Protein AF-A0A6B9Y843-F1 (afdb_monomer_lite)

Radius of gyration: 13.59 Å; chains: 1; bounding box: 26×21×34 Å

Sequence (56 aa):
MTIRAFKTIKAMTQLVGAAAGVYSMYLGADPLTAFALIAFIVSGPEALEYVISEQN

pLDDT: mean 93.3, std 9.09, range [46.53, 98.25]

Structure (mmCIF, N/CA/C/O backbone):
data_AF-A0A6B9Y843-F1
#
_entry.id   AF-A0A6B9Y843-F1
#
loop_
_atom_site.group_PDB
_atom_site.id
_atom_site.type_symbol
_atom_site.label_atom_id
_atom_site.label_alt_id
_atom_site.label_comp_id
_atom_site.label_asym_id
_atom_site.label_entity_id
_atom_sit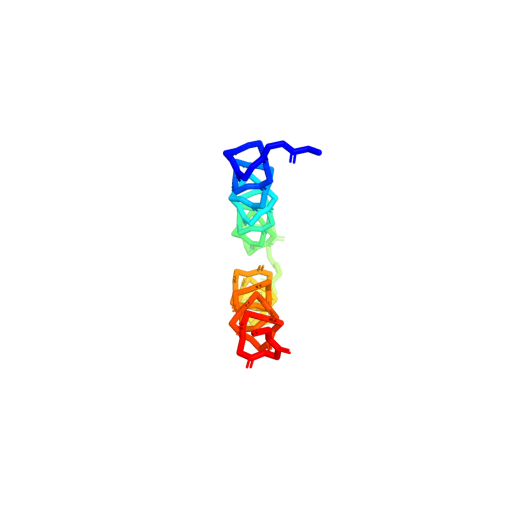e.label_seq_id
_atom_site.pdbx_PDB_ins_code
_atom_site.Cartn_x
_atom_site.Cartn_y
_atom_site.Cartn_z
_atom_site.occupancy
_atom_site.B_iso_or_equiv
_atom_site.auth_seq_id
_atom_site.auth_comp_id
_atom_site.auth_asym_id
_atom_site.auth_atom_id
_atom_site.pdbx_PDB_model_num
ATOM 1 N N . MET A 1 1 ? -7.543 7.517 19.932 1.00 74.00 1 MET A N 1
ATOM 2 C CA . MET A 1 1 ? -7.701 8.144 18.597 1.00 74.00 1 MET A CA 1
ATOM 3 C C . MET A 1 1 ? -9.135 7.913 18.129 1.00 74.00 1 MET A C 1
ATOM 5 O O . MET A 1 1 ? -9.679 6.870 18.461 1.00 74.00 1 MET A O 1
ATOM 9 N N . THR A 1 2 ? -9.780 8.854 17.434 1.00 93.12 2 THR A N 1
ATOM 10 C CA . THR A 1 2 ? -11.156 8.632 16.942 1.00 93.12 2 THR A CA 1
ATOM 11 C C . THR A 1 2 ? -11.155 7.691 15.731 1.00 93.12 2 THR A C 1
ATOM 13 O O . THR A 1 2 ? -10.187 7.673 14.970 1.00 93.12 2 THR A O 1
ATOM 16 N N . ILE A 1 3 ? -12.246 6.945 15.511 1.00 89.75 3 ILE A N 1
ATOM 17 C CA . ILE A 1 3 ? -12.411 6.067 14.329 1.00 89.75 3 ILE A CA 1
ATOM 18 C C . ILE A 1 3 ? -12.235 6.862 13.032 1.00 89.75 3 ILE A C 1
ATOM 20 O O . ILE A 1 3 ? -11.601 6.401 12.086 1.00 89.75 3 ILE A O 1
ATOM 24 N N . ARG A 1 4 ? -12.755 8.094 13.003 1.00 92.12 4 ARG A N 1
ATOM 25 C CA . ARG A 1 4 ? -12.601 8.996 11.860 1.00 92.12 4 ARG A CA 1
ATOM 26 C C . ARG A 1 4 ? -11.129 9.304 11.584 1.00 92.12 4 ARG A C 1
ATOM 28 O O . ARG A 1 4 ? -10.702 9.167 10.447 1.00 92.12 4 ARG A O 1
ATOM 35 N N . ALA A 1 5 ? -10.355 9.664 12.610 1.00 94.31 5 ALA A N 1
ATOM 36 C CA . ALA A 1 5 ? -8.927 9.939 12.452 1.00 94.31 5 ALA A CA 1
ATOM 37 C C . ALA A 1 5 ? -8.146 8.696 11.989 1.00 94.31 5 ALA A C 1
ATOM 39 O O . ALA A 1 5 ? -7.337 8.805 11.072 1.00 94.31 5 ALA A O 1
ATOM 40 N N . PHE A 1 6 ? -8.440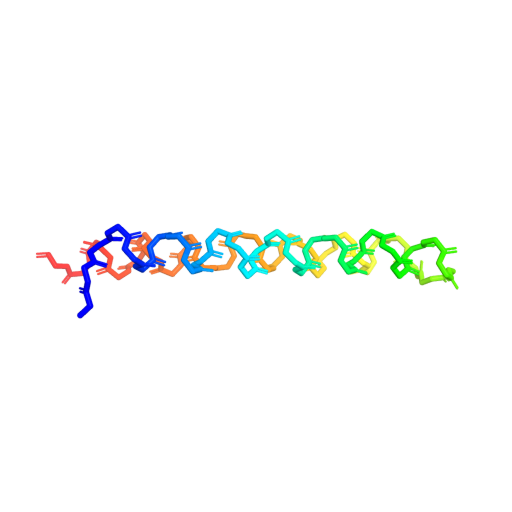 7.517 12.554 1.00 91.94 6 PHE A N 1
ATOM 41 C CA . PHE A 1 6 ? -7.848 6.244 12.125 1.00 91.94 6 PHE A CA 1
ATOM 42 C C . PHE A 1 6 ? -8.067 5.986 10.628 1.00 91.94 6 PHE A C 1
ATOM 44 O O . PHE A 1 6 ? -7.108 5.806 9.878 1.00 91.94 6 PHE A O 1
ATOM 51 N N . LYS A 1 7 ? -9.330 6.022 10.181 1.00 92.25 7 LYS A N 1
ATOM 52 C CA . LYS A 1 7 ? -9.691 5.740 8.785 1.00 92.25 7 LYS A CA 1
ATOM 53 C C . LYS A 1 7 ? -9.109 6.767 7.816 1.00 92.25 7 LYS A C 1
ATOM 55 O O . LYS A 1 7 ? -8.691 6.387 6.727 1.00 92.25 7 LYS A O 1
ATOM 60 N N . THR A 1 8 ? -9.020 8.037 8.218 1.00 96.19 8 THR A N 1
ATOM 61 C CA . THR A 1 8 ? -8.358 9.073 7.414 1.00 96.19 8 THR A CA 1
ATOM 62 C C . THR A 1 8 ? -6.873 8.779 7.226 1.00 96.19 8 THR A C 1
ATOM 64 O O . THR A 1 8 ? -6.393 8.826 6.098 1.00 96.19 8 THR A O 1
ATOM 67 N N . ILE A 1 9 ? -6.141 8.457 8.299 1.00 95.62 9 ILE A N 1
ATOM 68 C CA . ILE A 1 9 ? -4.706 8.145 8.203 1.00 95.62 9 ILE A CA 1
ATOM 69 C C . ILE A 1 9 ? -4.494 6.921 7.309 1.00 95.62 9 ILE A C 1
ATOM 71 O O . ILE A 1 9 ? -3.682 6.983 6.390 1.00 95.62 9 ILE A O 1
ATOM 75 N N . LYS A 1 10 ? -5.276 5.855 7.517 1.00 94.81 10 LYS A N 1
ATOM 76 C CA . LYS A 1 10 ? -5.215 4.630 6.710 1.00 94.81 10 LYS A CA 1
ATOM 77 C C . LYS A 1 10 ? -5.377 4.919 5.214 1.00 94.81 10 LYS A C 1
ATOM 79 O O . LYS A 1 10 ? -4.500 4.570 4.427 1.00 94.81 10 LYS A O 1
ATOM 84 N N . ALA A 1 11 ? -6.444 5.634 4.848 1.00 96.12 11 ALA A N 1
ATOM 85 C CA . ALA A 1 11 ? -6.729 5.984 3.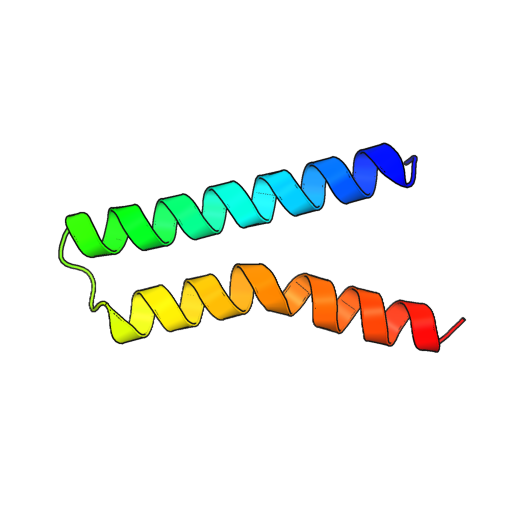459 1.00 96.12 11 ALA A CA 1
ATOM 86 C C . ALA A 1 11 ? -5.616 6.841 2.834 1.00 96.12 11 ALA A C 1
ATOM 88 O O . ALA A 1 11 ? -5.225 6.617 1.690 1.00 96.12 11 ALA A O 1
ATOM 89 N N . MET A 1 12 ? -5.063 7.794 3.590 1.00 97.81 12 MET A N 1
ATOM 90 C CA . MET A 1 12 ? -3.954 8.627 3.121 1.00 97.81 12 MET A CA 1
ATOM 91 C C . MET A 1 12 ? -2.680 7.808 2.895 1.00 97.81 12 MET A C 1
ATOM 93 O O . MET A 1 12 ? -2.012 7.991 1.880 1.00 97.81 12 MET A O 1
ATOM 97 N N . THR A 1 13 ? -2.348 6.879 3.793 1.00 96.19 13 THR A N 1
ATOM 98 C CA . THR A 1 13 ? -1.186 5.995 3.631 1.00 96.19 13 THR A CA 1
ATOM 99 C C . THR A 1 13 ? -1.334 5.092 2.407 1.00 96.19 13 THR A C 1
ATOM 101 O O . THR A 1 13 ? -0.396 4.984 1.617 1.00 96.19 13 THR A O 1
ATOM 104 N N . GLN A 1 14 ? -2.512 4.496 2.206 1.00 97.69 14 GLN A N 1
ATOM 105 C CA . GLN A 1 14 ? -2.801 3.668 1.031 1.00 97.69 14 GLN A CA 1
ATOM 106 C C . GLN A 1 14 ? -2.703 4.477 -0.266 1.00 97.69 14 GLN A C 1
ATOM 108 O O . GLN A 1 14 ? -2.095 4.016 -1.230 1.00 97.69 14 GLN A O 1
ATOM 113 N N . LEU A 1 15 ? -3.235 5.703 -0.275 1.00 97.12 15 LEU A N 1
ATOM 114 C CA . LEU A 1 15 ? -3.156 6.605 -1.422 1.00 97.12 15 LEU A CA 1
ATOM 115 C C . LEU A 1 15 ? -1.705 6.958 -1.771 1.00 97.12 15 LEU A C 1
ATOM 117 O O . LEU A 1 15 ? -1.320 6.878 -2.936 1.00 97.12 15 LEU A O 1
ATOM 121 N N . VAL A 1 16 ? -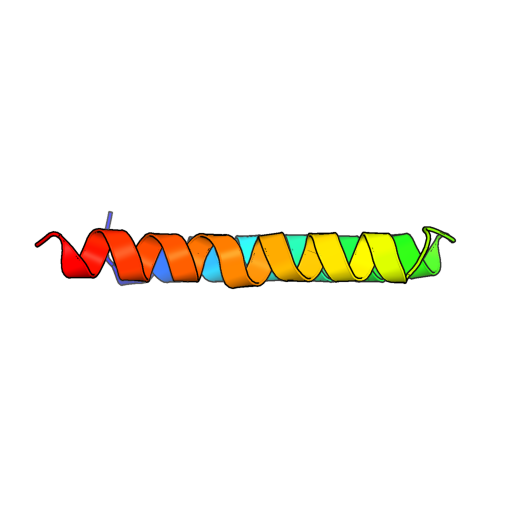0.890 7.315 -0.773 1.00 98.12 16 VAL A N 1
ATOM 122 C CA . VAL A 1 16 ? 0.530 7.639 -0.978 1.00 98.12 16 VAL A CA 1
ATOM 123 C C . VAL A 1 16 ? 1.294 6.428 -1.510 1.00 98.12 16 VAL A C 1
ATOM 125 O O . VAL A 1 16 ? 2.046 6.562 -2.472 1.00 98.12 16 VAL A O 1
ATOM 128 N N . GLY A 1 17 ? 1.084 5.242 -0.935 1.00 97.00 17 GLY A N 1
ATOM 129 C CA . GLY A 1 17 ? 1.745 4.022 -1.399 1.00 97.00 17 GLY A CA 1
ATOM 130 C C . GLY A 1 17 ? 1.325 3.616 -2.815 1.00 97.00 17 GLY A C 1
ATOM 131 O O . GLY A 1 17 ? 2.179 3.262 -3.627 1.00 97.00 17 GLY A O 1
ATOM 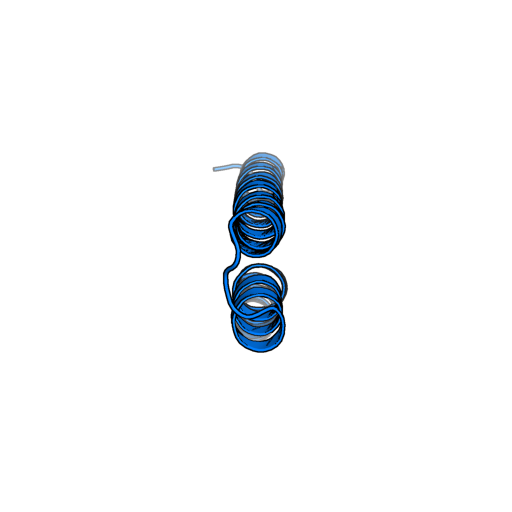132 N N . ALA A 1 18 ? 0.038 3.748 -3.153 1.00 97.38 18 ALA A N 1
ATOM 133 C CA . ALA A 1 18 ? -0.458 3.503 -4.504 1.00 97.38 18 ALA A CA 1
ATOM 134 C C . ALA A 1 18 ? 0.148 4.484 -5.521 1.00 97.38 18 ALA A C 1
ATOM 136 O O . ALA A 1 18 ? 0.654 4.065 -6.561 1.00 97.38 18 ALA A O 1
ATOM 137 N N . ALA A 1 19 ? 0.167 5.781 -5.199 1.00 98.06 19 ALA A N 1
ATOM 138 C CA . ALA A 1 19 ? 0.771 6.804 -6.048 1.00 98.06 19 ALA A CA 1
ATOM 139 C C . ALA A 1 19 ? 2.279 6.573 -6.247 1.00 98.06 19 ALA A C 1
ATOM 141 O O . ALA A 1 19 ? 2.771 6.684 -7.369 1.00 98.06 19 ALA A O 1
ATOM 142 N N . ALA A 1 20 ? 3.003 6.196 -5.189 1.00 97.75 20 ALA A N 1
ATOM 143 C CA . ALA A 1 20 ? 4.423 5.864 -5.267 1.00 97.75 20 ALA A CA 1
ATOM 144 C C . ALA A 1 20 ? 4.685 4.642 -6.163 1.00 97.75 20 ALA A C 1
ATOM 146 O O . ALA A 1 20 ? 5.625 4.662 -6.955 1.00 97.75 20 ALA A O 1
ATOM 147 N N . GLY A 1 21 ? 3.839 3.610 -6.087 1.00 97.62 21 GLY A N 1
ATOM 148 C CA . GLY A 1 21 ? 3.927 2.449 -6.973 1.00 97.62 21 GLY A CA 1
ATOM 149 C C . GLY A 1 21 ? 3.641 2.795 -8.438 1.00 97.62 21 GLY A C 1
ATOM 150 O O . GLY A 1 21 ? 4.319 2.307 -9.334 1.00 97.62 21 GLY A O 1
ATOM 151 N N . VAL A 1 22 ? 2.684 3.686 -8.708 1.00 97.56 22 VAL A N 1
ATOM 152 C CA . VAL A 1 22 ? 2.441 4.168 -10.079 1.00 97.56 22 VAL A CA 1
ATOM 153 C C . VAL A 1 22 ? 3.622 4.988 -10.593 1.00 97.56 22 VAL A C 1
ATOM 155 O O . VAL A 1 22 ? 4.061 4.810 -11.729 1.00 97.56 22 VAL A O 1
ATOM 158 N N . TYR A 1 23 ? 4.180 5.856 -9.752 1.00 98.06 23 TYR A N 1
ATOM 159 C CA . TYR A 1 23 ? 5.334 6.665 -10.121 1.00 98.06 23 TYR A CA 1
ATOM 160 C C . TYR A 1 23 ? 6.596 5.821 -10.350 1.00 98.06 23 TYR A C 1
ATOM 162 O O . TYR A 1 23 ? 7.369 6.115 -11.259 1.00 98.06 23 TYR A O 1
ATOM 170 N N . SER A 1 24 ? 6.797 4.737 -9.596 1.00 98.19 24 SER A N 1
ATOM 171 C CA . SER A 1 24 ? 7.930 3.837 -9.830 1.00 98.19 24 SER A CA 1
ATOM 172 C C . SER A 1 24 ? 7.837 3.131 -11.185 1.00 98.19 24 SER A C 1
ATOM 174 O O . SER A 1 24 ? 8.859 2.997 -11.856 1.00 98.19 24 SER A O 1
ATOM 176 N N . MET A 1 25 ? 6.630 2.764 -11.640 1.00 98.12 25 MET A N 1
ATOM 177 C CA . MET A 1 25 ? 6.421 2.231 -12.995 1.00 98.12 25 MET A CA 1
ATOM 178 C C . MET A 1 25 ? 6.808 3.251 -14.068 1.00 98.12 25 MET A C 1
ATOM 180 O O . MET A 1 25 ? 7.466 2.893 -15.041 1.00 98.12 25 MET A O 1
ATOM 184 N N . TYR A 1 26 ? 6.470 4.530 -13.873 1.00 97.12 26 TYR A N 1
ATOM 185 C CA . TYR A 1 26 ? 6.918 5.603 -14.768 1.00 97.12 26 TYR A CA 1
ATOM 186 C C . TYR A 1 26 ? 8.453 5.725 -14.819 1.00 97.12 26 TYR A C 1
ATOM 188 O O . TYR A 1 26 ? 9.016 5.976 -15.881 1.00 97.12 26 TYR A O 1
ATOM 196 N N . LEU A 1 27 ? 9.142 5.486 -13.698 1.00 98.25 27 LEU A N 1
ATOM 197 C CA . LEU A 1 27 ? 10.608 5.456 -13.624 1.00 98.25 27 LEU A CA 1
ATOM 198 C C . LEU A 1 27 ? 11.242 4.159 -14.169 1.00 98.25 27 LEU A C 1
ATOM 200 O O . LEU A 1 27 ? 12.464 4.024 -14.133 1.00 98.25 27 LEU A O 1
ATOM 204 N N . GLY A 1 28 ? 10.443 3.217 -14.677 1.00 97.75 28 GLY A N 1
ATOM 205 C CA . GLY A 1 28 ? 10.918 1.976 -15.294 1.00 97.75 28 GLY A CA 1
ATOM 206 C C . GLY A 1 28 ? 10.939 0.755 -14.372 1.00 97.75 28 GLY A C 1
ATOM 207 O O . GLY A 1 28 ? 11.536 -0.258 -14.736 1.00 97.75 28 GLY A O 1
ATOM 208 N N . ALA A 1 29 ? 10.310 0.813 -13.193 1.00 97.38 29 ALA A N 1
ATOM 209 C CA . ALA A 1 29 ? 10.096 -0.386 -12.384 1.00 97.38 29 ALA A CA 1
ATOM 210 C C . ALA A 1 29 ? 9.184 -1.386 -13.115 1.00 97.38 29 ALA A C 1
ATOM 212 O O . ALA A 1 29 ? 8.259 -0.987 -13.824 1.00 97.38 29 ALA A O 1
ATOM 213 N N . ASP A 1 30 ? 9.424 -2.684 -12.904 1.00 98.06 30 ASP A N 1
ATOM 214 C CA . ASP A 1 30 ? 8.587 -3.746 -13.465 1.00 98.06 30 ASP A CA 1
ATOM 215 C C . ASP A 1 30 ? 7.107 -3.563 -13.051 1.00 98.06 30 ASP A C 1
ATOM 217 O O . ASP A 1 30 ? 6.807 -3.559 -11.848 1.00 98.06 30 ASP A O 1
ATOM 221 N N . PRO A 1 31 ? 6.171 -3.425 -14.013 1.00 96.56 31 PRO A N 1
ATOM 222 C CA . PRO A 1 31 ? 4.773 -3.151 -13.708 1.00 96.56 31 PRO A CA 1
ATOM 223 C C . PRO A 1 31 ? 4.104 -4.232 -12.868 1.00 96.56 31 PRO A C 1
ATOM 225 O O . PRO A 1 31 ? 3.321 -3.909 -11.979 1.00 96.56 31 PRO A O 1
ATOM 228 N N . LEU A 1 32 ? 4.410 -5.511 -13.110 1.00 97.75 32 LEU A N 1
ATOM 229 C CA . LEU A 1 32 ? 3.793 -6.610 -12.369 1.00 97.75 32 LEU A CA 1
ATOM 230 C C . LEU A 1 32 ? 4.161 -6.540 -10.883 1.00 97.75 32 LEU A C 1
ATOM 232 O O . LEU A 1 32 ? 3.289 -6.629 -10.018 1.00 97.75 32 LEU A O 1
ATOM 236 N N . THR A 1 33 ? 5.440 -6.317 -10.592 1.00 96.81 33 THR A N 1
ATOM 237 C CA . THR A 1 33 ? 5.952 -6.160 -9.229 1.00 96.81 33 THR A CA 1
ATOM 238 C C . THR A 1 33 ? 5.360 -4.924 -8.554 1.00 96.81 33 THR A C 1
ATOM 240 O O . THR A 1 33 ? 4.905 -4.998 -7.410 1.00 96.81 33 THR A O 1
ATOM 243 N N . ALA A 1 34 ? 5.312 -3.791 -9.257 1.00 97.75 34 ALA A N 1
ATOM 244 C CA . ALA A 1 34 ? 4.727 -2.562 -8.732 1.00 97.75 34 ALA A CA 1
ATOM 245 C C . ALA A 1 34 ? 3.227 -2.721 -8.433 1.00 97.75 34 ALA A C 1
ATOM 247 O O . ALA A 1 34 ? 2.786 -2.369 -7.339 1.00 97.75 34 ALA A O 1
ATOM 248 N N . PHE A 1 35 ? 2.447 -3.315 -9.340 1.00 97.19 35 PHE A N 1
ATOM 249 C CA . PHE A 1 35 ? 1.028 -3.589 -9.107 1.00 97.19 35 PHE A CA 1
ATOM 250 C C . PHE A 1 35 ? 0.799 -4.565 -7.955 1.00 97.19 35 PHE A C 1
ATOM 252 O O . PHE A 1 35 ? -0.111 -4.341 -7.158 1.00 97.19 35 PHE A O 1
ATOM 259 N N . ALA A 1 36 ? 1.628 -5.602 -7.818 1.00 97.44 36 ALA A N 1
ATOM 260 C CA . ALA A 1 36 ? 1.544 -6.522 -6.687 1.00 97.44 36 ALA A CA 1
ATOM 261 C C . ALA A 1 36 ? 1.756 -5.787 -5.352 1.00 97.44 36 ALA A C 1
ATOM 263 O O . ALA A 1 36 ? 0.981 -5.969 -4.414 1.00 97.44 36 ALA A O 1
ATOM 264 N N . LEU A 1 37 ? 2.754 -4.902 -5.274 1.00 97.44 37 LEU A N 1
ATOM 265 C CA . LEU A 1 37 ? 3.010 -4.095 -4.077 1.00 97.44 37 LEU A CA 1
ATOM 266 C C . LEU A 1 37 ? 1.873 -3.115 -3.778 1.00 97.44 37 LEU A C 1
ATOM 268 O O . LEU A 1 37 ? 1.454 -3.008 -2.626 1.00 97.44 37 LEU A O 1
ATOM 272 N N . ILE A 1 38 ? 1.337 -2.437 -4.797 1.00 97.94 38 ILE A N 1
ATOM 273 C CA . ILE A 1 38 ? 0.161 -1.569 -4.640 1.00 97.94 38 ILE A CA 1
ATOM 274 C C . ILE A 1 38 ? -1.017 -2.380 -4.093 1.00 97.94 38 ILE A C 1
ATOM 276 O O . ILE A 1 38 ? -1.673 -1.934 -3.153 1.00 97.94 38 ILE A O 1
ATOM 280 N N . ALA A 1 39 ? -1.262 -3.577 -4.633 1.00 97.00 39 ALA A N 1
ATOM 281 C CA . ALA A 1 39 ? -2.326 -4.451 -4.159 1.00 97.00 39 ALA A CA 1
ATOM 282 C C . ALA A 1 39 ? -2.144 -4.783 -2.673 1.00 97.00 39 ALA A C 1
ATOM 284 O O . ALA A 1 39 ? -3.075 -4.572 -1.905 1.00 97.00 39 ALA A O 1
ATOM 285 N N . PHE A 1 40 ? -0.944 -5.181 -2.238 1.00 96.81 40 PHE A N 1
ATOM 286 C CA . PHE A 1 40 ? -0.669 -5.436 -0.819 1.00 96.81 40 PHE A CA 1
ATOM 287 C C . PHE A 1 40 ? -0.875 -4.207 0.070 1.00 96.81 40 PHE A C 1
ATOM 289 O O . PHE A 1 40 ? -1.463 -4.326 1.145 1.00 96.81 40 PHE A O 1
ATOM 296 N N . ILE A 1 41 ? -0.419 -3.031 -0.365 1.00 96.56 41 ILE A N 1
ATOM 297 C CA . ILE A 1 41 ? -0.579 -1.779 0.385 1.00 96.56 41 ILE A CA 1
ATOM 298 C C . ILE A 1 41 ? -2.058 -1.438 0.561 1.00 96.56 41 ILE A C 1
ATOM 300 O O . ILE A 1 41 ? -2.463 -1.006 1.639 1.00 96.56 41 ILE A O 1
ATOM 304 N N . VAL A 1 42 ? -2.862 -1.620 -0.487 1.00 96.19 42 VAL A N 1
ATOM 305 C CA . VAL A 1 42 ? -4.282 -1.271 -0.464 1.00 96.19 42 VAL A CA 1
ATOM 306 C C . VAL A 1 42 ? -5.090 -2.335 0.268 1.00 96.19 42 VAL A C 1
ATOM 308 O O . VAL A 1 42 ? -5.814 -1.985 1.189 1.00 96.19 42 VAL A O 1
ATOM 311 N N . SER A 1 43 ? -4.964 -3.617 -0.079 1.00 95.38 43 SER A N 1
ATOM 312 C CA . SER A 1 43 ? -5.821 -4.681 0.459 1.00 95.38 43 SER A CA 1
ATOM 313 C C . SER A 1 43 ? -5.362 -5.233 1.807 1.00 95.38 43 SER A C 1
ATOM 315 O O . SER A 1 43 ? -6.190 -5.725 2.569 1.00 95.38 43 SER A O 1
ATOM 317 N N . GLY A 1 44 ? -4.064 -5.177 2.116 1.00 94.50 44 GLY A N 1
ATOM 318 C CA . GLY A 1 44 ? -3.491 -5.737 3.343 1.00 94.50 44 GLY A CA 1
ATOM 319 C C . GLY A 1 44 ? -4.113 -5.158 4.617 1.00 94.50 44 GLY A C 1
ATOM 320 O O . GLY A 1 44 ? -4.616 -5.929 5.435 1.00 94.50 44 GLY A O 1
ATOM 321 N N . PRO A 1 45 ? -4.155 -3.821 4.779 1.00 93.81 45 PRO A N 1
ATOM 322 C CA . PRO A 1 45 ? -4.827 -3.192 5.911 1.00 93.81 45 PRO A CA 1
ATOM 323 C C . PRO A 1 45 ? -6.306 -3.578 6.036 1.00 93.81 45 PRO A C 1
ATOM 325 O O . PRO A 1 45 ? -6.800 -3.678 7.155 1.00 93.81 45 PRO A O 1
ATOM 328 N N . GLU A 1 46 ? -6.994 -3.863 4.926 1.00 93.25 46 GLU A N 1
ATOM 329 C CA . GLU A 1 46 ? -8.447 -4.101 4.957 1.00 93.25 46 GLU A CA 1
ATOM 330 C C . GLU A 1 46 ? -8.758 -5.536 5.329 1.00 93.25 46 GLU A C 1
ATOM 332 O O . GLU A 1 46 ? -9.681 -5.788 6.098 1.00 93.25 46 GLU A O 1
ATOM 337 N N . ALA A 1 47 ? -7.936 -6.466 4.842 1.00 92.88 47 ALA A N 1
ATOM 338 C CA . ALA A 1 47 ? -7.953 -7.842 5.301 1.00 92.88 47 ALA A CA 1
ATOM 339 C C . ALA A 1 47 ? -7.655 -7.918 6.807 1.00 92.88 47 ALA A C 1
ATOM 341 O O . ALA A 1 47 ? -8.340 -8.633 7.532 1.00 92.88 47 ALA A O 1
ATOM 342 N N . LEU A 1 48 ? -6.680 -7.145 7.297 1.00 91.88 48 LEU A N 1
ATOM 343 C CA . LEU A 1 48 ? -6.372 -7.084 8.727 1.00 91.88 48 LEU A CA 1
ATOM 344 C C . LEU A 1 48 ? -7.511 -6.457 9.537 1.00 91.88 48 LEU A C 1
ATOM 346 O O . LEU A 1 48 ? -7.880 -7.010 10.569 1.00 91.88 48 LEU A O 1
ATOM 350 N N . GLU A 1 49 ? -8.092 -5.341 9.085 1.00 90.25 49 GLU A N 1
ATOM 351 C CA . GLU A 1 49 ? -9.236 -4.713 9.762 1.00 90.25 49 GLU A CA 1
ATOM 352 C C . GLU A 1 49 ? -10.434 -5.667 9.816 1.00 90.25 49 GLU A C 1
ATOM 354 O O . GLU A 1 49 ? -11.044 -5.794 10.874 1.00 90.25 49 GLU A O 1
ATOM 359 N N . TYR A 1 50 ? -10.718 -6.390 8.727 1.00 90.88 50 TYR A N 1
ATOM 360 C CA . TYR A 1 50 ? -11.769 -7.407 8.684 1.00 90.88 50 TYR A CA 1
ATOM 361 C C . TYR A 1 50 ? -11.536 -8.504 9.731 1.00 90.88 50 TYR A C 1
ATOM 363 O O . TYR A 1 50 ? -12.388 -8.710 10.594 1.00 90.88 50 TYR A O 1
ATOM 371 N N . VAL A 1 51 ? -10.355 -9.134 9.729 1.00 93.56 51 VAL A N 1
ATOM 372 C CA . VAL A 1 51 ? -10.015 -10.221 10.665 1.00 93.56 51 VAL A CA 1
ATOM 373 C C . VAL A 1 51 ? -10.047 -9.751 12.121 1.00 93.56 51 VAL A C 1
ATOM 375 O O . VAL A 1 51 ? -10.566 -10.451 12.984 1.00 93.56 51 VAL A O 1
ATOM 378 N N . ILE A 1 52 ? -9.525 -8.558 12.413 1.00 89.12 52 ILE A N 1
ATOM 379 C CA . ILE A 1 52 ? -9.532 -7.999 13.773 1.00 89.12 52 ILE A CA 1
ATOM 380 C C . ILE A 1 52 ? -10.959 -7.636 14.207 1.00 89.12 52 ILE A C 1
ATOM 382 O O . ILE A 1 52 ? -11.303 -7.782 15.381 1.00 89.12 52 ILE A O 1
ATOM 386 N N . SER A 1 53 ? -11.802 -7.168 13.283 1.00 85.56 53 SER A N 1
ATOM 387 C CA . SER A 1 53 ? -13.201 -6.849 13.580 1.00 85.56 53 SER A CA 1
ATOM 388 C C . SER A 1 53 ? -14.059 -8.087 13.840 1.00 85.56 53 SER A C 1
ATOM 390 O O . SER A 1 53 ? -14.955 -8.011 14.667 1.00 85.56 53 SER A O 1
ATOM 392 N N . GLU A 1 54 ? -13.755 -9.221 13.201 1.00 75.62 54 GLU A N 1
ATOM 393 C CA . GLU A 1 54 ? -14.424 -10.513 13.429 1.00 75.62 54 GLU A CA 1
ATOM 394 C C . GLU A 1 54 ? -14.069 -11.150 14.783 1.00 75.62 54 GLU A C 1
ATOM 396 O O . GLU A 1 54 ? -14.811 -11.990 15.284 1.00 75.62 54 GLU A O 1
ATOM 401 N N . GLN A 1 55 ? -12.930 -10.779 15.374 1.00 60.59 55 GLN A N 1
ATOM 402 C CA . GLN A 1 55 ? -12.469 -11.305 16.665 1.00 60.59 55 GLN A CA 1
ATOM 403 C C . GLN A 1 55 ? -13.084 -10.601 17.890 1.00 60.59 55 GLN A C 1
ATOM 405 O O . GLN A 1 55 ? -12.759 -10.981 19.017 1.00 60.59 55 GLN A O 1
ATOM 410 N N . 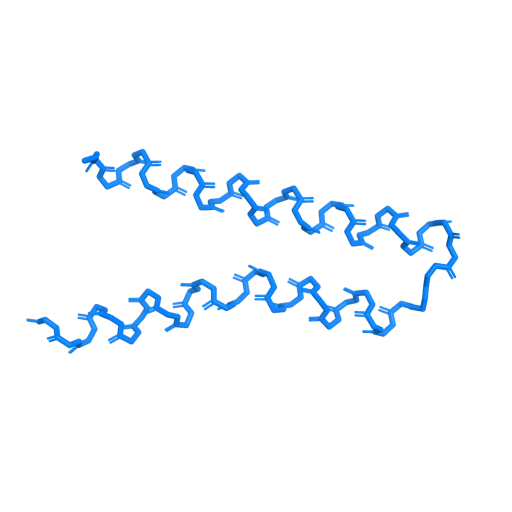ASN A 1 56 ? -13.945 -9.597 17.692 1.00 46.53 56 ASN A N 1
ATOM 411 C CA . ASN A 1 56 ? -14.651 -8.862 18.752 1.00 46.53 56 ASN A CA 1
ATOM 412 C C . ASN A 1 56 ? -16.164 -9.074 18.665 1.00 46.53 56 ASN A C 1
ATOM 414 O O . ASN A 1 56 ? -16.806 -9.025 19.737 1.00 46.53 56 ASN A O 1
#

Secondary structure (DSSP, 8-state):
--HHHHHHHHHHHHHHHHHHHHHHHHTT--HHHHHHHHHHHHHHHHHHHHHHHHT-

Foldseek 3Di:
DDPVVVVVVLVVQLVVLLVVLVVVVVVPPDNVVSVVSSCCSNCVVVVVVVVVVVVD